Protein AF-A0A7Y4UGV9-F1 (afdb_monome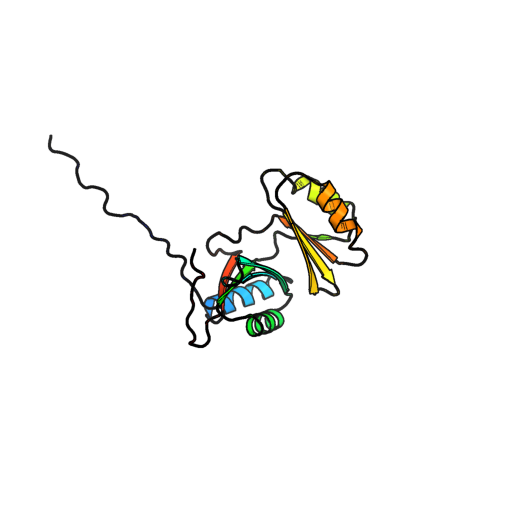r_lite)

Structure (mmCIF, N/CA/C/O backbone):
data_AF-A0A7Y4UGV9-F1
#
_entry.id   AF-A0A7Y4UGV9-F1
#
loop_
_atom_site.group_PDB
_atom_site.id
_atom_site.type_symbol
_atom_site.label_atom_id
_atom_site.label_alt_id
_atom_site.label_comp_id
_atom_site.label_asym_id
_atom_site.label_entity_id
_atom_site.label_seq_id
_atom_site.pdbx_PDB_ins_code
_atom_site.Cartn_x
_atom_site.Cartn_y
_atom_site.Cartn_z
_atom_site.occupancy
_atom_site.B_iso_or_equiv
_atom_site.auth_seq_id
_atom_site.auth_comp_id
_atom_site.auth_asym_id
_atom_site.auth_atom_id
_atom_site.pdbx_PDB_model_num
ATOM 1 N N . MET A 1 1 ? 36.180 51.288 -0.767 1.00 47.66 1 MET A N 1
ATOM 2 C CA . MET A 1 1 ? 34.766 51.123 -1.174 1.00 47.66 1 MET A CA 1
ATOM 3 C C . MET A 1 1 ? 34.707 50.782 -2.656 1.00 47.66 1 MET A C 1
ATOM 5 O O . MET A 1 1 ? 34.705 51.683 -3.481 1.00 47.66 1 MET A O 1
ATOM 9 N N . GLN A 1 2 ? 34.683 49.494 -2.991 1.00 40.44 2 GLN A N 1
ATOM 10 C CA . GLN A 1 2 ? 34.278 48.985 -4.303 1.00 40.44 2 GLN A CA 1
ATOM 11 C C . GLN A 1 2 ? 33.491 47.691 -4.074 1.00 40.44 2 GLN A C 1
ATOM 13 O O . GLN A 1 2 ? 33.687 46.998 -3.080 1.00 40.44 2 GLN A O 1
ATOM 18 N N . LYS A 1 3 ? 32.485 47.513 -4.923 1.00 40.72 3 LYS A N 1
ATOM 19 C CA . LYS A 1 3 ? 31.212 46.846 -4.669 1.00 40.72 3 LYS A CA 1
ATOM 20 C C . LYS A 1 3 ? 31.318 45.320 -4.612 1.00 40.72 3 LYS A C 1
ATOM 22 O O . LYS A 1 3 ? 31.858 44.702 -5.520 1.00 40.72 3 LYS A O 1
ATOM 27 N N . ASN A 1 4 ? 30.650 44.758 -3.605 1.00 47.25 4 ASN A N 1
ATOM 28 C CA . ASN A 1 4 ? 30.054 43.424 -3.615 1.00 47.25 4 ASN A CA 1
ATOM 29 C C . ASN A 1 4 ? 29.186 43.255 -4.868 1.00 47.25 4 ASN A C 1
ATOM 31 O O . ASN A 1 4 ? 28.129 43.875 -4.938 1.00 47.25 4 ASN A O 1
ATOM 35 N N . LEU A 1 5 ? 29.624 42.453 -5.839 1.00 46.78 5 LEU A N 1
ATOM 36 C CA . LEU A 1 5 ? 28.825 42.013 -6.992 1.00 46.78 5 LEU A CA 1
ATOM 37 C C . LEU A 1 5 ? 29.429 40.728 -7.596 1.00 46.78 5 LEU A C 1
ATOM 39 O O . LEU A 1 5 ? 29.789 40.675 -8.763 1.00 46.78 5 LEU A O 1
ATOM 43 N N . SER A 1 6 ? 29.493 39.681 -6.777 1.00 48.75 6 SER A N 1
ATOM 44 C CA . SER A 1 6 ? 29.444 38.283 -7.228 1.00 48.75 6 SER A CA 1
ATOM 45 C C . SER A 1 6 ? 28.329 37.632 -6.406 1.00 48.75 6 SER A C 1
ATOM 47 O O . SER A 1 6 ? 28.575 37.045 -5.361 1.00 48.75 6 SER A O 1
ATOM 49 N N . ARG A 1 7 ? 27.051 37.970 -6.638 1.00 42.72 7 ARG A N 1
ATOM 50 C CA . ARG A 1 7 ? 26.205 37.321 -7.658 1.00 42.72 7 ARG A CA 1
ATOM 51 C C . ARG A 1 7 ? 26.535 35.825 -7.659 1.00 42.72 7 ARG A C 1
ATOM 53 O O . ARG A 1 7 ? 27.436 35.393 -8.354 1.00 42.72 7 ARG A O 1
ATOM 60 N N . MET A 1 8 ? 26.046 35.107 -6.648 1.00 38.97 8 MET A N 1
ATOM 61 C CA . MET A 1 8 ? 24.840 34.278 -6.799 1.00 38.97 8 MET A CA 1
ATOM 62 C C . MET A 1 8 ? 24.860 33.485 -8.110 1.00 38.97 8 MET A C 1
ATOM 64 O O . MET A 1 8 ? 23.902 33.506 -8.876 1.00 38.97 8 MET A O 1
ATOM 68 N N . GLU A 1 9 ? 25.964 32.796 -8.377 1.00 38.44 9 GLU A N 1
ATOM 69 C CA . GLU A 1 9 ? 25.933 31.637 -9.252 1.00 38.44 9 GLU A CA 1
ATOM 70 C C . GLU A 1 9 ? 25.343 30.482 -8.441 1.00 38.44 9 GLU A C 1
ATOM 72 O O . GLU A 1 9 ? 25.997 29.822 -7.644 1.00 38.44 9 GLU A O 1
ATOM 77 N N . SER A 1 10 ? 24.034 30.321 -8.617 1.00 43.38 10 SER A N 1
ATOM 78 C CA . SER A 1 10 ? 23.475 29.018 -8.956 1.00 43.38 10 SER A CA 1
ATOM 79 C C . SER A 1 10 ? 23.698 27.875 -7.961 1.00 43.38 10 SER A C 1
ATOM 81 O O . SER A 1 10 ? 23.974 26.756 -8.373 1.00 43.38 10 SER A O 1
ATOM 83 N N . ASN A 1 11 ? 23.378 28.084 -6.681 1.00 37.62 11 ASN A N 1
ATOM 84 C CA . ASN A 1 11 ? 22.910 26.990 -5.811 1.00 37.62 11 ASN A CA 1
ATOM 85 C C . ASN A 1 11 ? 21.450 26.608 -6.137 1.00 37.62 11 ASN A C 1
ATOM 87 O O . ASN A 1 11 ? 20.625 26.392 -5.252 1.00 37.62 11 ASN A O 1
ATOM 91 N N . SER A 1 12 ? 21.115 26.517 -7.428 1.00 39.97 12 SER A N 1
ATOM 92 C CA . SER A 1 12 ? 19.966 25.730 -7.862 1.00 39.97 12 SER A CA 1
ATOM 93 C C . SER A 1 12 ? 20.437 24.283 -7.859 1.00 39.97 12 SER A C 1
ATOM 95 O O . SER A 1 12 ? 20.808 23.725 -8.890 1.00 39.97 12 SER A O 1
ATOM 97 N N . LEU A 1 13 ? 20.460 23.695 -6.660 1.00 41.31 13 LEU A N 1
ATOM 98 C CA . LEU A 1 13 ? 20.286 22.261 -6.498 1.00 41.31 13 LEU A CA 1
ATOM 99 C C . LEU A 1 13 ? 18.942 21.935 -7.152 1.00 41.31 13 LEU A C 1
ATOM 101 O O . LEU A 1 13 ? 17.887 21.957 -6.524 1.00 41.31 13 LEU A O 1
ATOM 105 N N . LYS A 1 14 ? 18.979 21.700 -8.465 1.00 40.81 14 LYS A N 1
ATOM 106 C CA . LYS A 1 14 ? 18.025 20.825 -9.121 1.00 40.81 14 LYS A CA 1
ATOM 107 C C . LYS A 1 14 ? 18.243 19.469 -8.463 1.00 40.81 14 LYS A C 1
ATOM 109 O O . LYS A 1 14 ? 19.028 18.667 -8.955 1.00 40.81 14 LYS A O 1
ATOM 114 N N . ASN A 1 15 ? 17.581 19.244 -7.331 1.00 39.97 15 ASN A N 1
ATOM 115 C CA . ASN A 1 15 ? 17.250 17.907 -6.871 1.00 39.97 15 ASN A CA 1
ATOM 116 C C . ASN A 1 15 ? 16.305 17.349 -7.936 1.00 39.97 15 ASN A C 1
ATOM 118 O O . ASN A 1 15 ? 15.085 17.427 -7.816 1.00 39.97 15 ASN A O 1
ATOM 122 N N . SER A 1 16 ? 16.869 16.926 -9.066 1.00 46.41 16 SER A N 1
ATOM 123 C CA . SER A 1 16 ? 16.139 16.131 -10.033 1.00 46.41 16 SER A CA 1
ATOM 124 C C . SER A 1 16 ? 15.745 14.872 -9.289 1.00 46.41 16 SER A C 1
ATOM 126 O O . SER A 1 16 ? 16.633 14.153 -8.830 1.00 46.41 16 SER A O 1
ATOM 128 N N . VAL A 1 17 ? 14.441 14.639 -9.143 1.00 56.00 17 VAL A N 1
ATOM 129 C CA . VAL A 1 17 ? 13.910 13.334 -8.750 1.00 56.00 17 VAL A CA 1
ATOM 130 C C . VAL A 1 17 ? 14.594 12.320 -9.658 1.00 56.00 17 VAL A C 1
ATOM 132 O O . VAL A 1 17 ? 14.395 12.343 -10.877 1.00 56.00 17 VAL A O 1
ATOM 135 N N . GLN A 1 18 ? 15.505 11.530 -9.095 1.00 67.25 18 GLN A N 1
ATOM 136 C CA . GLN A 1 18 ? 16.210 10.527 -9.866 1.00 67.25 18 GLN A CA 1
ATOM 137 C C . GLN A 1 18 ? 15.196 9.429 -10.139 1.00 67.25 18 GLN A C 1
ATOM 139 O O . GLN A 1 18 ? 14.798 8.697 -9.239 1.00 67.25 18 GLN A O 1
ATOM 144 N N . LEU A 1 19 ? 14.718 9.376 -11.379 1.00 81.88 19 LEU A N 1
ATOM 145 C CA . LEU A 1 19 ? 13.867 8.283 -11.810 1.00 81.88 19 LEU A CA 1
ATOM 146 C C . LEU A 1 19 ? 14.680 6.999 -11.669 1.00 81.88 19 LEU A C 1
ATOM 148 O O . LEU A 1 19 ? 15.812 6.936 -12.153 1.00 81.88 19 LEU A O 1
ATOM 152 N N . ARG A 1 20 ? 14.081 5.993 -11.042 1.00 91.75 20 ARG A N 1
ATOM 153 C CA . ARG A 1 20 ? 14.650 4.654 -10.942 1.00 91.75 20 ARG A CA 1
ATOM 154 C C . ARG A 1 20 ? 13.661 3.607 -11.410 1.00 91.75 20 ARG A C 1
ATOM 156 O O . ARG A 1 20 ? 12.447 3.799 -11.332 1.00 91.75 20 ARG A O 1
ATOM 163 N N . SER A 1 21 ? 14.186 2.506 -11.918 1.00 93.56 21 SER A N 1
ATOM 164 C CA . SER A 1 21 ? 13.404 1.349 -12.331 1.00 93.56 21 SER A CA 1
ATOM 165 C C . SER A 1 21 ? 13.002 0.509 -11.125 1.00 93.56 21 SER A C 1
ATOM 167 O O . SER A 1 21 ? 13.793 0.302 -10.206 1.00 93.56 21 SER A O 1
ATOM 169 N N . ILE A 1 22 ? 11.805 -0.082 -11.174 1.00 94.19 22 ILE A N 1
ATOM 170 C CA . ILE A 1 22 ? 11.412 -1.118 -10.208 1.00 94.19 22 ILE A CA 1
ATOM 171 C C . ILE A 1 22 ? 12.362 -2.323 -10.225 1.00 94.19 22 ILE A C 1
ATOM 173 O O . ILE A 1 22 ? 12.346 -3.095 -9.282 1.00 94.19 22 ILE A O 1
ATOM 177 N N . TYR A 1 23 ? 13.177 -2.517 -11.264 1.00 93.25 23 TYR A N 1
ATOM 178 C CA . TYR A 1 23 ? 14.124 -3.634 -11.364 1.00 93.25 23 TYR A CA 1
ATOM 179 C C . TYR A 1 23 ? 15.548 -3.272 -10.933 1.00 93.25 23 TYR A C 1
ATOM 181 O O . TYR A 1 23 ? 16.452 -4.085 -11.104 1.00 93.25 23 TYR A O 1
ATOM 189 N N . GLU A 1 24 ? 15.773 -2.068 -10.405 1.00 94.69 24 GLU A N 1
ATOM 190 C CA . GLU A 1 24 ? 17.072 -1.719 -9.833 1.00 94.69 24 GLU A CA 1
ATOM 191 C C . GLU A 1 24 ? 17.324 -2.478 -8.528 1.00 94.69 24 GLU A C 1
ATOM 193 O O . GLU A 1 24 ? 16.456 -2.556 -7.653 1.00 94.69 24 GLU A O 1
ATOM 198 N N . ASP A 1 25 ? 18.542 -3.011 -8.395 1.00 94.81 25 ASP A N 1
ATOM 199 C CA . ASP A 1 25 ? 18.943 -3.843 -7.259 1.00 94.81 25 ASP A CA 1
ATOM 200 C C . ASP A 1 25 ? 18.748 -3.118 -5.923 1.00 94.81 25 ASP A C 1
ATOM 202 O O . ASP A 1 25 ? 18.241 -3.709 -4.976 1.00 94.81 25 ASP A O 1
ATOM 206 N N . GLU A 1 26 ? 19.092 -1.831 -5.838 1.00 94.56 26 GLU A N 1
ATOM 207 C CA . GLU A 1 26 ? 18.957 -1.050 -4.603 1.00 94.56 26 GLU A CA 1
ATOM 208 C C . GLU A 1 26 ? 17.498 -0.943 -4.140 1.00 94.56 26 GLU A C 1
ATOM 210 O O . GLU A 1 26 ? 17.202 -1.160 -2.962 1.00 94.56 26 GLU A O 1
ATOM 215 N N . PHE A 1 27 ? 16.570 -0.684 -5.066 1.00 94.94 27 PHE A N 1
ATOM 216 C CA . PHE A 1 27 ? 15.141 -0.651 -4.761 1.00 94.94 27 PHE A CA 1
ATOM 217 C C . PHE A 1 27 ? 14.663 -2.025 -4.282 1.00 94.94 27 PHE A C 1
ATOM 219 O O . PHE A 1 27 ? 14.086 -2.145 -3.201 1.00 94.94 27 PHE A O 1
ATOM 226 N N . GLN A 1 28 ? 14.972 -3.082 -5.038 1.00 96.56 28 GLN A N 1
ATOM 227 C CA . GLN A 1 28 ? 14.558 -4.447 -4.711 1.00 96.56 28 GLN A CA 1
ATOM 228 C C . GLN A 1 28 ? 15.117 -4.924 -3.363 1.00 96.56 28 GLN A C 1
ATOM 230 O O . GLN A 1 28 ? 14.375 -5.490 -2.559 1.00 96.56 28 GLN A O 1
ATOM 235 N N . GLN A 1 29 ? 16.393 -4.659 -3.070 1.00 96.44 29 GLN A N 1
ATOM 236 C CA . GLN A 1 29 ? 17.013 -5.015 -1.791 1.00 96.44 29 GLN A CA 1
ATOM 237 C C . GLN A 1 29 ? 16.414 -4.227 -0.627 1.00 96.44 29 GLN A C 1
ATOM 239 O O . GLN A 1 29 ? 16.182 -4.797 0.441 1.00 96.44 29 GLN A O 1
ATOM 244 N N . THR A 1 30 ? 16.101 -2.946 -0.834 1.00 95.69 30 THR A N 1
ATOM 245 C CA . THR A 1 30 ? 15.443 -2.124 0.187 1.00 95.69 30 THR A CA 1
ATOM 246 C C . THR A 1 30 ? 14.076 -2.703 0.536 1.00 95.69 30 THR A C 1
ATOM 248 O O . THR A 1 30 ? 13.820 -3.005 1.703 1.00 95.69 30 THR A O 1
ATOM 251 N N . ILE A 1 31 ? 13.231 -2.974 -0.464 1.00 96.12 31 ILE A N 1
ATOM 252 C CA . ILE A 1 31 ? 11.901 -3.550 -0.229 1.00 96.12 31 ILE A CA 1
ATOM 253 C C . ILE A 1 31 ? 11.988 -4.961 0.378 1.00 96.12 31 ILE A C 1
ATOM 255 O O . ILE A 1 31 ? 11.237 -5.290 1.298 1.00 96.12 31 ILE A O 1
ATOM 259 N N . LEU A 1 32 ? 12.932 -5.794 -0.072 1.00 96.12 32 LEU A N 1
ATOM 260 C CA . LEU A 1 32 ? 13.184 -7.111 0.520 1.00 96.12 32 LEU A CA 1
ATOM 261 C C . LEU A 1 32 ? 13.564 -7.007 2.006 1.00 96.12 32 LEU A C 1
ATOM 263 O O . LEU A 1 32 ? 13.081 -7.789 2.831 1.00 96.12 32 LEU A O 1
ATOM 267 N N . SER A 1 33 ? 14.402 -6.030 2.362 1.00 95.69 33 SER A N 1
ATOM 268 C CA . SER A 1 33 ? 14.790 -5.788 3.753 1.00 95.69 33 SER A CA 1
ATOM 269 C C . SER A 1 33 ? 13.596 -5.360 4.609 1.00 95.69 33 SER A C 1
ATOM 271 O O . SER A 1 33 ? 13.430 -5.860 5.722 1.00 95.69 33 SER A O 1
ATOM 273 N N . TRP A 1 34 ? 12.701 -4.531 4.066 1.00 95.00 34 TRP A N 1
ATOM 274 C CA . TRP A 1 34 ? 11.494 -4.093 4.763 1.00 95.00 34 TRP A CA 1
ATOM 275 C C . TRP A 1 34 ? 10.538 -5.252 5.041 1.00 95.00 34 TRP A C 1
ATOM 277 O O . TRP A 1 34 ? 10.019 -5.350 6.148 1.00 95.00 34 TRP A O 1
ATOM 287 N N . PHE A 1 35 ? 10.370 -6.195 4.109 1.00 93.12 35 PHE A N 1
ATOM 288 C CA . PHE A 1 35 ? 9.596 -7.419 4.365 1.00 93.12 35 PHE A CA 1
ATOM 289 C C . PHE A 1 35 ? 10.202 -8.323 5.447 1.00 93.12 35 PHE A C 1
ATOM 291 O O . PHE A 1 35 ? 9.505 -9.163 6.012 1.00 93.12 35 PHE A O 1
ATOM 298 N N . SER A 1 36 ? 11.491 -8.168 5.754 1.00 91.62 36 SER A N 1
ATOM 299 C CA . SER A 1 36 ? 12.128 -8.888 6.864 1.00 91.62 36 SER A CA 1
ATOM 300 C C . SER A 1 36 ? 11.833 -8.242 8.225 1.00 91.62 36 SER A C 1
ATOM 302 O O . SER A 1 36 ? 11.993 -8.888 9.258 1.00 91.62 36 SER A O 1
ATOM 304 N N . GLN A 1 37 ? 11.407 -6.975 8.233 1.00 89.56 37 GLN A N 1
ATOM 305 C CA . GLN A 1 37 ? 11.134 -6.172 9.432 1.00 89.56 37 GLN A CA 1
ATOM 306 C C . GLN A 1 37 ? 9.632 -5.963 9.672 1.00 89.56 37 GLN A C 1
ATOM 308 O O . GLN A 1 37 ? 9.199 -5.796 10.813 1.00 89.56 37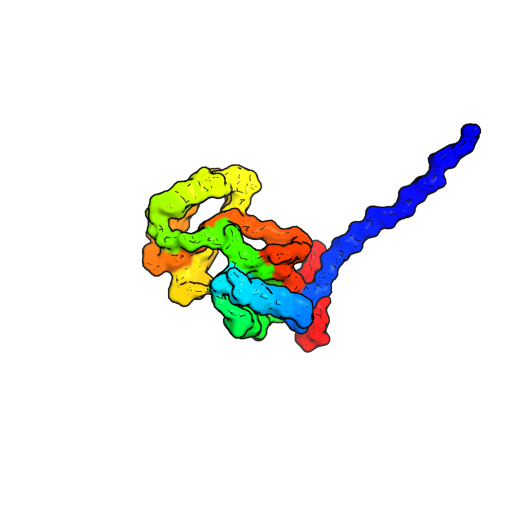 GLN A O 1
ATOM 313 N N . HIS A 1 38 ? 8.832 -6.002 8.607 1.00 84.56 38 HIS A N 1
ATOM 314 C CA . HIS A 1 38 ? 7.404 -5.716 8.616 1.00 84.56 38 HIS A CA 1
ATOM 315 C C . HIS A 1 38 ? 6.628 -6.845 7.945 1.00 84.56 38 HIS A C 1
ATOM 317 O O . HIS A 1 38 ? 7.022 -7.365 6.905 1.00 84.56 38 HIS A O 1
ATOM 323 N N . SER A 1 39 ? 5.479 -7.191 8.521 1.00 83.12 39 SER A N 1
ATOM 324 C CA . SER A 1 39 ? 4.586 -8.212 7.966 1.00 83.12 39 SER A CA 1
ATOM 325 C C . SER A 1 39 ? 3.755 -7.720 6.781 1.00 83.12 39 SER A C 1
ATOM 327 O O . SER A 1 39 ? 3.130 -8.538 6.108 1.00 83.12 39 SER A O 1
ATOM 329 N N . LEU A 1 40 ? 3.705 -6.406 6.544 1.00 89.38 40 LEU A N 1
ATOM 330 C CA . LEU A 1 40 ? 2.872 -5.798 5.516 1.00 89.38 40 LEU A CA 1
ATOM 331 C C . LEU A 1 40 ? 3.502 -4.505 5.000 1.00 89.38 40 LEU A C 1
ATOM 333 O O . LEU A 1 40 ? 3.927 -3.667 5.797 1.00 89.38 40 LEU A O 1
ATOM 337 N N . LEU A 1 41 ? 3.516 -4.338 3.680 1.00 92.44 41 LEU A N 1
ATOM 338 C CA . LEU A 1 41 ? 3.885 -3.100 2.997 1.00 92.44 41 LEU A CA 1
ATOM 339 C C . LEU A 1 41 ? 2.682 -2.550 2.230 1.00 92.44 41 LEU A C 1
ATOM 341 O O . LEU A 1 41 ? 1.917 -3.317 1.641 1.00 92.44 41 LEU A O 1
ATOM 345 N N . LEU A 1 42 ? 2.527 -1.226 2.233 1.00 93.75 42 LEU A N 1
ATOM 346 C CA . LEU A 1 42 ? 1.535 -0.534 1.419 1.00 93.75 42 LEU A CA 1
ATOM 347 C C . LEU A 1 42 ? 2.202 -0.140 0.115 1.00 93.75 42 LEU A C 1
ATOM 349 O O . LEU A 1 42 ? 3.216 0.550 0.117 1.00 93.75 42 LEU A O 1
ATOM 353 N N . VAL A 1 43 ? 1.607 -0.556 -0.990 1.00 94.56 43 VAL A N 1
ATOM 354 C CA . VAL A 1 43 ? 2.024 -0.160 -2.326 1.00 94.56 43 VAL A CA 1
ATOM 355 C C . VAL A 1 43 ? 0.934 0.706 -2.922 1.00 94.56 43 VAL A C 1
ATOM 357 O O . VAL A 1 43 ? -0.210 0.274 -3.051 1.00 94.56 43 VAL A O 1
ATOM 360 N N . MET A 1 44 ? 1.294 1.930 -3.275 1.00 93.81 44 MET A N 1
ATOM 361 C CA . MET A 1 44 ? 0.486 2.825 -4.079 1.00 93.81 44 MET A CA 1
ATOM 362 C C . MET A 1 44 ? 0.989 2.779 -5.515 1.00 93.81 44 MET A C 1
ATOM 364 O O . MET A 1 44 ? 2.183 2.877 -5.781 1.00 93.81 44 MET A O 1
ATOM 368 N N . VAL A 1 45 ? 0.060 2.650 -6.446 1.00 93.81 45 VAL A N 1
ATOM 369 C CA . VAL A 1 45 ? 0.319 2.692 -7.877 1.00 93.81 45 VAL A CA 1
ATOM 370 C C . VAL A 1 45 ? -0.297 3.956 -8.441 1.00 93.81 45 VAL A C 1
ATOM 372 O O . VAL A 1 45 ? -1.443 4.266 -8.139 1.00 93.81 45 VAL A O 1
ATOM 375 N N . ARG A 1 46 ? 0.453 4.680 -9.270 1.00 91.44 46 ARG A N 1
ATOM 376 C CA . ARG A 1 46 ? -0.012 5.846 -10.017 1.00 91.44 46 ARG A CA 1
ATOM 377 C C . ARG A 1 46 ? 0.115 5.581 -11.507 1.00 91.44 46 ARG A C 1
ATOM 379 O O . ARG A 1 46 ? 1.209 5.401 -12.044 1.00 91.44 46 ARG A O 1
ATOM 386 N N . TYR A 1 47 ? -1.017 5.614 -12.194 1.00 87.69 47 TYR A N 1
ATOM 387 C CA . TYR A 1 47 ? -1.063 5.444 -13.639 1.00 87.69 47 TYR A CA 1
ATOM 388 C C . TYR A 1 47 ? -0.860 6.797 -14.317 1.00 87.69 47 TYR A C 1
ATOM 390 O O . TYR A 1 47 ? -1.782 7.607 -14.469 1.00 87.69 47 TYR A O 1
ATOM 398 N N . LEU A 1 48 ? 0.378 7.041 -14.736 1.00 74.94 48 LEU A N 1
ATOM 399 C CA . LEU A 1 48 ? 0.810 8.309 -15.324 1.00 74.94 48 LEU A CA 1
ATOM 400 C C . LEU A 1 48 ? 0.040 8.656 -16.614 1.00 74.94 48 LEU A C 1
ATOM 402 O O . LEU A 1 48 ? -0.197 9.826 -16.897 1.00 74.94 48 LEU A O 1
ATOM 406 N N . ASN A 1 49 ? -0.432 7.644 -17.349 1.00 70.94 49 ASN A N 1
ATOM 407 C CA . ASN A 1 49 ? -1.132 7.810 -18.627 1.00 70.94 49 ASN A CA 1
ATOM 408 C C . ASN A 1 49 ? -2.670 7.841 -18.522 1.00 70.94 49 ASN A C 1
ATOM 410 O O . ASN A 1 49 ? -3.338 7.999 -19.541 1.00 70.94 49 ASN A O 1
ATOM 414 N N . THR A 1 50 ? -3.259 7.695 -17.328 1.00 69.06 50 THR A N 1
ATOM 415 C CA . THR A 1 50 ? -4.727 7.622 -17.150 1.00 69.06 50 THR A CA 1
ATOM 416 C C . THR A 1 50 ? -5.258 8.727 -16.235 1.00 69.06 50 THR A C 1
ATOM 418 O O . THR A 1 50 ? -6.082 8.486 -15.353 1.00 69.06 50 THR A O 1
ATOM 421 N N . GLY A 1 51 ? -4.752 9.952 -16.406 1.00 67.38 51 GLY A N 1
ATOM 422 C CA . GLY A 1 51 ? -5.192 11.115 -15.626 1.00 67.38 51 GLY A CA 1
ATOM 423 C C . GLY A 1 51 ? -4.743 11.099 -14.161 1.00 67.38 51 GLY A C 1
ATOM 424 O O . GLY A 1 51 ? -5.347 11.778 -13.338 1.00 67.38 51 GLY A O 1
ATOM 425 N N . GLY A 1 52 ? -3.705 10.322 -13.825 1.00 72.62 52 GLY A N 1
ATOM 426 C CA . GLY A 1 52 ? -3.165 10.261 -12.465 1.00 72.62 52 GLY A CA 1
ATOM 427 C C . GLY A 1 52 ? -3.992 9.414 -11.496 1.00 72.62 52 GLY A C 1
ATOM 428 O O . GLY A 1 52 ? -3.911 9.635 -10.287 1.00 72.62 52 GLY A O 1
ATOM 429 N N . GLY A 1 53 ? -4.773 8.460 -12.017 1.00 85.12 53 GLY A N 1
ATOM 430 C CA . GLY A 1 53 ? -5.471 7.461 -11.209 1.00 85.12 53 GLY A CA 1
ATOM 431 C C . GLY A 1 53 ? -4.515 6.735 -10.261 1.00 85.12 53 GLY A C 1
ATOM 432 O O . GLY A 1 53 ? -3.343 6.521 -10.592 1.00 85.12 53 GLY A O 1
ATOM 433 N N . LYS A 1 54 ? -5.021 6.389 -9.078 1.00 89.62 54 LYS A N 1
ATOM 434 C CA . LYS A 1 54 ? -4.259 5.733 -8.017 1.00 89.62 54 LYS A CA 1
ATOM 435 C C . LYS A 1 54 ? -4.916 4.413 -7.663 1.00 89.62 54 LYS A C 1
ATOM 437 O O . LYS A 1 54 ? -6.135 4.372 -7.603 1.00 89.62 54 LYS A O 1
ATOM 442 N N . ASP A 1 55 ? -4.116 3.403 -7.370 1.00 91.81 55 ASP A N 1
ATOM 443 C CA . ASP A 1 55 ? -4.566 2.162 -6.745 1.00 91.81 55 ASP A CA 1
ATOM 444 C C . ASP A 1 55 ? -3.690 1.847 -5.537 1.00 91.81 55 ASP A C 1
ATOM 446 O O . ASP A 1 55 ? -2.543 2.288 -5.452 1.00 91.81 55 ASP A O 1
ATOM 450 N N . PHE A 1 56 ? -4.226 1.056 -4.611 1.00 92.44 56 PHE A N 1
ATOM 451 C CA . PHE A 1 56 ? -3.512 0.623 -3.416 1.00 92.44 56 PHE A CA 1
ATOM 452 C C . PHE A 1 56 ? -3.508 -0.895 -3.302 1.00 92.44 56 PHE A C 1
ATOM 454 O O . PHE A 1 56 ? -4.455 -1.583 -3.684 1.00 92.44 56 PHE A O 1
ATOM 461 N N . SER A 1 57 ? -2.436 -1.432 -2.740 1.00 92.50 57 SER A N 1
ATOM 462 C CA . SER A 1 57 ? -2.303 -2.843 -2.401 1.00 92.50 57 SER A CA 1
ATOM 463 C C . SER A 1 57 ? -1.554 -2.993 -1.088 1.00 92.50 57 SER A C 1
ATOM 465 O O . SER A 1 57 ? -0.618 -2.251 -0.806 1.00 92.50 57 SER A O 1
ATOM 467 N N . LEU A 1 58 ? -1.974 -3.962 -0.281 1.00 91.44 58 LEU A N 1
ATOM 468 C CA . LEU A 1 58 ? -1.252 -4.395 0.906 1.00 91.44 58 LEU A CA 1
ATOM 469 C C . LEU A 1 58 ? -0.639 -5.746 0.585 1.00 91.44 58 LEU A C 1
ATOM 471 O O . LEU A 1 58 ? -1.362 -6.665 0.215 1.00 91.44 58 LEU A O 1
ATOM 475 N N . LEU A 1 59 ? 0.679 -5.841 0.693 1.00 92.19 59 LEU A N 1
ATOM 476 C CA . LEU A 1 59 ? 1.428 -7.034 0.318 1.00 92.19 59 LEU A CA 1
ATOM 477 C C . LEU A 1 59 ? 2.170 -7.539 1.540 1.00 92.19 59 LEU A C 1
ATOM 479 O O . LEU A 1 59 ? 2.738 -6.736 2.281 1.00 92.19 59 LEU A O 1
ATOM 483 N N . SER A 1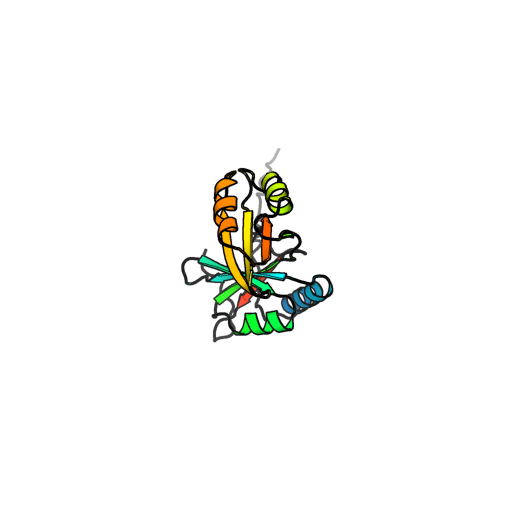 60 ? 2.173 -8.851 1.759 1.00 90.94 60 SER A N 1
ATOM 484 C CA . SER A 1 60 ? 2.744 -9.453 2.970 1.00 90.94 60 SER A CA 1
ATOM 485 C C . SER A 1 60 ? 4.052 -10.198 2.727 1.00 90.94 60 SER A C 1
ATOM 487 O O . SER A 1 60 ? 4.604 -10.811 3.639 1.00 90.94 60 SER A O 1
ATOM 489 N N . SER A 1 61 ? 4.540 -10.227 1.486 1.00 93.69 61 SER A N 1
ATOM 490 C CA . SER A 1 61 ? 5.815 -10.862 1.162 1.00 93.69 61 SER A CA 1
ATOM 491 C C . SER A 1 61 ? 6.459 -10.282 -0.088 1.00 93.69 61 SER A C 1
ATOM 493 O O . SER A 1 61 ? 5.782 -9.835 -1.015 1.00 93.69 61 SER A O 1
ATOM 495 N N . PHE A 1 62 ? 7.781 -10.415 -0.170 1.00 95.19 62 PHE A N 1
ATOM 496 C CA . PHE A 1 62 ? 8.533 -10.017 -1.355 1.00 95.19 62 PHE A CA 1
ATOM 497 C C . PHE A 1 62 ? 8.127 -10.796 -2.616 1.00 95.19 62 PHE A C 1
ATOM 499 O O . PHE A 1 62 ? 8.099 -10.243 -3.709 1.00 95.19 62 PHE A O 1
ATOM 506 N N . ARG A 1 63 ? 7.746 -12.073 -2.480 1.00 95.50 63 ARG A N 1
ATOM 507 C CA . ARG A 1 63 ? 7.244 -12.873 -3.609 1.00 95.50 63 ARG A CA 1
ATOM 508 C C . ARG A 1 63 ? 5.947 -12.297 -4.180 1.00 95.50 63 ARG A C 1
ATOM 510 O O . ARG A 1 63 ? 5.758 -12.280 -5.396 1.00 95.50 63 ARG A O 1
ATOM 517 N N . GLU A 1 64 ? 5.042 -11.880 -3.302 1.00 94.25 64 GLU A N 1
ATOM 518 C CA . GLU A 1 64 ? 3.791 -11.236 -3.694 1.00 94.25 64 GLU A CA 1
ATOM 519 C C . GLU A 1 64 ? 4.065 -9.891 -4.371 1.00 94.25 64 GLU A C 1
ATOM 521 O O . GLU A 1 64 ? 3.489 -9.614 -5.417 1.00 94.25 64 GLU A O 1
ATOM 526 N N . PHE A 1 65 ? 5.019 -9.119 -3.842 1.00 95.00 65 PHE A N 1
ATOM 527 C CA . PHE A 1 65 ? 5.501 -7.879 -4.448 1.00 95.00 65 PHE A CA 1
ATOM 528 C C . PHE A 1 65 ? 6.089 -8.069 -5.847 1.00 95.00 65 PHE A C 1
ATOM 530 O O . PHE A 1 65 ? 5.638 -7.408 -6.776 1.00 95.00 65 PHE A O 1
ATOM 537 N N . ASP A 1 66 ? 7.007 -9.014 -6.049 1.00 95.62 66 ASP A N 1
ATOM 538 C CA . ASP A 1 66 ? 7.547 -9.309 -7.384 1.00 95.62 66 ASP A CA 1
ATOM 539 C C . ASP A 1 66 ? 6.436 -9.733 -8.362 1.00 95.62 66 ASP A C 1
ATOM 541 O O . ASP A 1 66 ? 6.381 -9.278 -9.505 1.00 95.62 66 ASP A O 1
ATOM 545 N N . THR A 1 67 ? 5.487 -10.554 -7.898 1.00 95.19 67 THR A N 1
ATOM 546 C CA . THR A 1 67 ? 4.327 -10.957 -8.710 1.00 95.19 67 THR A CA 1
ATOM 547 C C . THR A 1 67 ? 3.444 -9.758 -9.058 1.00 95.19 67 THR A C 1
ATOM 549 O O . THR A 1 67 ? 2.988 -9.641 -10.193 1.00 95.19 67 THR A O 1
ATOM 552 N N . PHE A 1 68 ? 3.205 -8.863 -8.101 1.00 94.81 68 PHE A N 1
ATOM 553 C CA . PHE A 1 68 ? 2.447 -7.633 -8.296 1.00 94.81 68 PHE A CA 1
ATOM 554 C C . PHE A 1 68 ? 3.110 -6.745 -9.354 1.00 94.81 68 PHE A C 1
ATOM 556 O O . PHE A 1 68 ? 2.466 -6.415 -10.347 1.00 94.81 68 PHE A O 1
ATOM 563 N N . LEU A 1 69 ? 4.409 -6.459 -9.209 1.00 95.06 69 LEU A N 1
ATOM 564 C CA . LEU A 1 69 ? 5.174 -5.618 -10.133 1.00 95.06 69 LEU A CA 1
ATOM 565 C C . LEU A 1 69 ? 5.135 -6.123 -11.581 1.00 95.06 69 LEU A C 1
ATOM 567 O O . LEU A 1 69 ? 4.974 -5.330 -12.504 1.00 95.06 69 LEU A O 1
ATOM 571 N N . ARG A 1 70 ? 5.247 -7.440 -11.796 1.00 93.06 70 ARG A N 1
ATOM 572 C CA . ARG A 1 70 ? 5.203 -8.049 -13.141 1.00 93.06 70 ARG A CA 1
ATOM 573 C C . ARG A 1 70 ? 3.861 -7.887 -13.853 1.00 93.06 70 ARG A C 1
ATOM 575 O O . ARG A 1 70 ? 3.815 -8.024 -15.071 1.00 93.06 70 ARG A O 1
ATOM 582 N N . ASN A 1 71 ? 2.785 -7.654 -13.106 1.00 94.19 71 ASN A N 1
ATOM 583 C CA . ASN A 1 71 ? 1.441 -7.481 -13.655 1.00 94.19 71 ASN A CA 1
ATOM 584 C C . ASN A 1 71 ? 1.071 -6.007 -13.870 1.00 94.19 71 ASN A C 1
ATOM 586 O O . ASN A 1 71 ? -0.019 -5.727 -14.369 1.00 94.19 71 ASN A O 1
ATOM 590 N N . LEU A 1 72 ? 1.943 -5.068 -13.494 1.00 93.06 72 LEU A N 1
ATOM 591 C CA . LEU A 1 72 ? 1.683 -3.650 -13.692 1.00 93.06 72 LEU A CA 1
ATOM 592 C C . LEU A 1 72 ? 1.918 -3.237 -15.150 1.00 93.06 72 LEU A C 1
ATOM 594 O O . LEU A 1 72 ? 2.854 -3.722 -15.790 1.00 93.06 72 LEU A O 1
ATOM 598 N N . PRO A 1 73 ? 1.113 -2.301 -15.680 1.00 91.31 73 PRO A N 1
ATOM 599 C CA . PRO A 1 73 ? 1.387 -1.696 -16.974 1.00 91.31 73 PRO A CA 1
ATOM 600 C C . PRO A 1 73 ? 2.746 -0.987 -16.992 1.00 91.31 73 PRO A C 1
ATOM 602 O O . PRO A 1 73 ? 3.201 -0.444 -15.983 1.00 91.31 73 PRO A O 1
ATOM 605 N N . ALA A 1 74 ? 3.360 -0.917 -18.168 1.00 90.62 74 ALA A N 1
ATOM 606 C CA . ALA A 1 74 ? 4.518 -0.063 -18.402 1.00 90.62 74 ALA A CA 1
ATOM 607 C C . ALA A 1 74 ? 4.232 1.406 -18.033 1.00 90.62 74 ALA A C 1
ATOM 609 O O . ALA A 1 74 ? 3.114 1.893 -18.205 1.00 90.62 74 ALA A O 1
ATOM 610 N N . VAL A 1 75 ? 5.269 2.132 -17.601 1.00 88.88 75 VAL A N 1
ATOM 611 C CA . VAL A 1 75 ? 5.194 3.561 -17.232 1.00 88.88 75 VAL A CA 1
ATOM 612 C C . VAL A 1 75 ? 4.228 3.808 -16.065 1.00 88.88 75 VAL A C 1
ATOM 614 O O . VAL A 1 75 ? 3.524 4.814 -15.986 1.00 88.88 75 VAL A O 1
ATOM 617 N N . THR A 1 76 ? 4.189 2.851 -15.145 1.00 91.44 76 THR A N 1
ATOM 618 C CA . THR A 1 76 ? 3.465 2.959 -13.882 1.00 91.44 76 THR A CA 1
ATOM 619 C C . THR A 1 76 ? 4.429 3.415 -12.792 1.00 91.44 76 THR A C 1
ATOM 621 O O . THR A 1 76 ? 5.513 2.850 -12.664 1.00 91.44 76 THR A O 1
ATOM 624 N N . ASP A 1 77 ? 4.041 4.429 -12.023 1.00 92.62 77 ASP A N 1
ATOM 625 C CA . ASP A 1 77 ? 4.791 4.913 -10.861 1.00 92.62 77 ASP A CA 1
ATOM 626 C C . ASP A 1 77 ? 4.353 4.119 -9.620 1.00 92.62 77 ASP A C 1
ATOM 628 O O . ASP A 1 77 ? 3.165 4.047 -9.299 1.00 92.62 77 ASP A O 1
ATOM 632 N N . VAL A 1 78 ? 5.303 3.440 -8.983 1.00 94.81 78 VAL A N 1
ATOM 633 C CA . VAL A 1 78 ? 5.098 2.512 -7.869 1.00 94.81 78 VAL A CA 1
ATOM 634 C C . VAL A 1 78 ? 5.749 3.094 -6.634 1.00 94.81 78 VAL A C 1
ATOM 636 O O . VAL A 1 78 ? 6.961 3.256 -6.591 1.00 94.81 78 VAL A O 1
ATOM 639 N N . ILE A 1 79 ? 4.956 3.346 -5.602 1.00 95.00 79 ILE A N 1
ATOM 640 C CA . ILE A 1 79 ? 5.414 3.947 -4.355 1.00 95.00 79 ILE A CA 1
ATOM 641 C C . ILE A 1 79 ? 5.131 2.966 -3.227 1.00 95.00 79 ILE A C 1
ATOM 643 O O . ILE A 1 79 ? 3.989 2.565 -3.009 1.00 95.00 79 ILE A O 1
ATOM 647 N N . VAL A 1 80 ? 6.174 2.553 -2.521 1.00 95.44 80 VAL A N 1
ATOM 648 C CA . VAL A 1 80 ? 6.101 1.582 -1.431 1.00 95.44 80 VAL A CA 1
ATOM 649 C C . VAL A 1 80 ? 6.344 2.296 -0.112 1.00 95.44 80 VAL A C 1
ATOM 651 O O . VAL A 1 80 ? 7.313 3.040 0.026 1.00 95.44 80 VAL A O 1
ATOM 654 N N . PHE A 1 81 ? 5.485 2.029 0.865 1.00 93.75 81 PHE A N 1
ATOM 655 C CA . PHE A 1 81 ? 5.560 2.579 2.211 1.00 93.75 81 PHE A CA 1
ATOM 656 C C . PHE A 1 81 ? 5.725 1.463 3.237 1.00 93.75 81 PHE A C 1
ATOM 658 O O . PHE A 1 81 ? 5.030 0.439 3.186 1.00 93.75 81 PHE A O 1
ATOM 665 N N . GLN A 1 82 ? 6.574 1.703 4.233 1.00 89.56 82 GLN A N 1
ATOM 666 C CA . GLN A 1 82 ? 6.500 0.953 5.483 1.00 89.56 82 GLN A CA 1
ATOM 667 C C . GLN A 1 82 ? 5.161 1.274 6.165 1.00 89.56 82 GLN A C 1
ATOM 669 O O . GLN A 1 82 ? 4.822 2.441 6.374 1.00 89.56 82 GLN A O 1
ATOM 674 N N . VAL A 1 83 ? 4.366 0.253 6.503 1.00 68.56 83 VAL A N 1
ATOM 675 C CA . VAL A 1 83 ? 3.002 0.408 7.059 1.00 68.56 83 VAL A CA 1
ATOM 676 C C . VAL A 1 83 ? 3.059 0.767 8.543 1.00 68.56 83 VAL A C 1
ATOM 678 O O . VAL A 1 83 ? 2.535 0.069 9.403 1.00 68.56 83 VAL A O 1
ATOM 681 N N . HIS A 1 84 ? 3.720 1.869 8.873 1.00 65.88 84 HIS A N 1
ATOM 682 C CA . HIS A 1 84 ? 3.645 2.448 10.211 1.00 65.88 84 HIS A CA 1
ATOM 683 C C . HIS A 1 84 ? 2.426 3.360 10.376 1.00 65.88 84 HIS A C 1
ATOM 685 O O . HIS A 1 84 ? 1.994 3.598 11.500 1.00 65.88 84 HIS A O 1
ATOM 691 N N . ALA A 1 85 ? 1.858 3.846 9.268 1.00 65.19 85 ALA A N 1
ATOM 692 C CA . ALA A 1 85 ? 0.767 4.814 9.293 1.00 65.19 85 ALA A CA 1
ATOM 693 C C . ALA A 1 85 ? -0.631 4.185 9.397 1.00 65.19 85 ALA A C 1
ATOM 695 O O . ALA A 1 85 ? -1.531 4.838 9.915 1.00 65.19 85 ALA A O 1
ATOM 696 N N . LEU A 1 86 ? -0.832 2.942 8.933 1.00 84.25 86 LEU A N 1
ATOM 697 C CA . LEU A 1 86 ? -2.156 2.309 8.901 1.00 84.25 86 LEU A CA 1
ATOM 698 C C . LEU A 1 86 ? -2.277 1.205 9.950 1.00 84.25 86 LEU A C 1
ATOM 700 O O . LEU A 1 86 ? -1.586 0.190 9.889 1.00 84.25 86 LEU A O 1
ATOM 704 N N . ASN A 1 87 ? -3.214 1.374 10.876 1.00 86.56 87 ASN A N 1
ATOM 705 C CA . ASN A 1 87 ? -3.540 0.362 11.873 1.00 86.56 87 ASN A CA 1
ATOM 706 C C . ASN A 1 87 ? -4.715 -0.495 11.395 1.00 86.56 87 ASN A C 1
ATOM 708 O O . ASN A 1 87 ? -5.653 0.019 10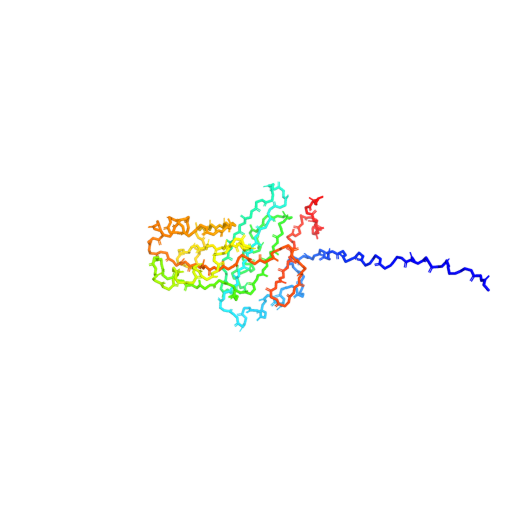.787 1.00 86.56 87 ASN A O 1
ATOM 712 N N . SER A 1 88 ? -4.683 -1.796 11.690 1.00 89.44 88 SER A N 1
ATOM 713 C CA . SER A 1 88 ? -5.790 -2.705 11.381 1.00 89.44 88 SER A CA 1
ATOM 714 C C . SER A 1 88 ? -6.867 -2.668 12.466 1.00 89.44 88 SER A C 1
ATOM 716 O O . SER A 1 88 ? -6.555 -2.753 13.658 1.00 89.44 88 SER A O 1
ATOM 718 N N . PHE A 1 89 ? -8.129 -2.646 12.060 1.00 89.56 89 PHE A N 1
ATOM 719 C CA . PHE A 1 89 ? -9.289 -2.632 12.938 1.00 89.56 89 PHE A CA 1
ATOM 720 C C . PHE A 1 89 ? -10.376 -3.581 12.439 1.00 89.56 89 PHE A C 1
ATOM 722 O O . PHE A 1 89 ? -10.540 -3.805 11.238 1.00 89.56 89 PHE A O 1
ATOM 729 N N . GLU A 1 90 ? -11.175 -4.076 13.382 1.00 87.06 90 GLU A N 1
ATOM 730 C CA . GLU A 1 90 ? -12.498 -4.597 13.057 1.00 87.06 90 GLU A CA 1
ATOM 731 C C . GLU A 1 90 ? -13.414 -3.433 12.621 1.00 87.06 90 GLU A C 1
ATOM 733 O O . GLU A 1 90 ? -13.343 -2.345 13.225 1.00 87.06 90 GLU A O 1
ATOM 738 N N . PRO A 1 91 ? -14.284 -3.642 11.612 1.00 83.88 91 PRO A N 1
ATOM 739 C CA . PRO A 1 91 ? -15.274 -2.659 11.189 1.00 83.88 91 PRO A CA 1
ATOM 740 C C . PRO A 1 91 ? -16.147 -2.223 12.364 1.00 83.88 91 PRO A C 1
ATOM 742 O O . PRO A 1 91 ? -16.481 -3.026 13.232 1.00 83.88 91 PRO A O 1
ATOM 745 N N . GLU A 1 92 ? -16.511 -0.940 12.401 1.00 82.19 92 GLU A N 1
ATOM 746 C CA . GLU A 1 92 ? -17.352 -0.341 13.454 1.00 82.19 92 GLU A CA 1
ATOM 747 C C . GLU A 1 92 ? -16.823 -0.500 14.897 1.00 82.19 92 GLU A C 1
ATOM 749 O O . GLU A 1 92 ? -17.523 -0.176 15.861 1.00 82.19 92 GLU A O 1
ATOM 754 N N . SER A 1 93 ? -15.576 -0.944 15.085 1.00 87.81 93 SER A N 1
ATOM 755 C CA . SER A 1 93 ? -15.008 -1.070 16.423 1.00 87.81 93 SER A CA 1
ATOM 756 C C . SER A 1 93 ? -14.866 0.297 17.096 1.00 87.81 93 SER A C 1
ATOM 758 O O . SER A 1 93 ? -14.500 1.306 16.484 1.00 87.81 93 SER A O 1
ATOM 760 N N . SER A 1 94 ? -15.094 0.337 18.410 1.00 87.25 94 SER A N 1
ATOM 761 C CA . SER A 1 94 ? -14.879 1.554 19.203 1.00 87.25 94 SER A CA 1
ATOM 762 C C . SER A 1 94 ? -13.437 2.058 19.095 1.00 87.25 94 SER A C 1
ATOM 764 O O . SER A 1 94 ? -13.211 3.266 19.105 1.00 87.25 94 SER A O 1
ATOM 766 N N . LYS A 1 95 ? -12.469 1.146 18.924 1.00 89.81 95 LYS A N 1
ATOM 767 C CA . LYS A 1 95 ? -11.056 1.470 18.697 1.00 89.81 95 LYS A CA 1
ATOM 768 C C . LYS A 1 95 ? -10.846 2.264 17.407 1.00 89.81 95 LYS A C 1
ATOM 770 O O . LYS A 1 95 ? -10.175 3.289 17.466 1.00 89.81 95 LYS A O 1
ATOM 775 N N . LEU A 1 96 ? -11.458 1.844 16.295 1.00 90.69 96 LEU A N 1
ATOM 776 C CA . LEU A 1 96 ? -11.391 2.572 15.025 1.00 90.69 96 LEU A CA 1
ATOM 777 C C . LEU A 1 96 ? -11.937 3.992 15.177 1.00 90.69 96 LEU A C 1
ATOM 779 O O . LEU A 1 96 ? -11.276 4.949 14.798 1.00 90.69 96 LEU A O 1
ATOM 783 N N . LEU A 1 97 ? -13.114 4.147 15.792 1.00 89.00 97 LEU A N 1
ATOM 784 C CA . LEU A 1 97 ? -13.732 5.465 15.970 1.00 89.00 97 LEU A CA 1
ATOM 785 C C . LEU A 1 97 ? -12.932 6.379 16.907 1.00 89.00 97 LEU A C 1
ATOM 787 O O . LEU A 1 97 ? -12.889 7.590 16.695 1.00 89.00 97 LEU A O 1
ATOM 791 N N . ILE A 1 98 ? -12.317 5.823 17.953 1.00 90.38 98 ILE A N 1
ATOM 792 C CA . ILE A 1 98 ? -11.432 6.576 18.849 1.00 90.38 98 ILE A CA 1
ATOM 793 C C . ILE A 1 98 ? -10.195 7.051 18.090 1.00 90.38 98 ILE A C 1
ATOM 795 O O . ILE A 1 98 ? -9.803 8.203 18.252 1.00 90.38 98 ILE A O 1
ATOM 799 N N . GLU A 1 99 ? -9.592 6.192 17.271 1.00 89.19 99 GLU A N 1
ATOM 800 C CA . GLU A 1 99 ? -8.401 6.553 16.507 1.00 89.19 99 GLU A CA 1
ATOM 801 C C . GLU A 1 99 ? -8.717 7.558 15.398 1.00 89.19 99 GLU A C 1
ATOM 803 O O . GLU A 1 99 ? -8.041 8.577 15.271 1.00 89.19 99 GLU A O 1
ATOM 808 N N . ALA A 1 100 ? -9.825 7.354 14.689 1.00 88.81 100 ALA A N 1
ATOM 809 C CA . ALA A 1 100 ? -10.353 8.295 13.713 1.00 88.81 100 ALA A CA 1
ATOM 810 C C . ALA A 1 100 ? -10.548 9.692 14.293 1.00 88.81 100 ALA A C 1
ATOM 812 O O . ALA A 1 100 ? -10.114 10.663 13.692 1.00 88.81 100 ALA A O 1
ATOM 813 N N . ARG A 1 101 ? -11.105 9.816 15.502 1.00 88.12 101 ARG A N 1
ATOM 814 C CA . ARG A 1 101 ? -11.260 11.123 16.163 1.00 88.12 101 ARG A CA 1
ATOM 815 C C . ARG A 1 101 ? -9.943 11.837 16.459 1.00 88.12 101 ARG A C 1
ATOM 817 O O . ARG A 1 101 ? -9.965 13.048 16.643 1.00 88.12 101 ARG A O 1
ATOM 824 N N . LYS A 1 102 ? -8.831 11.109 16.575 1.00 86.75 102 LYS A N 1
ATOM 825 C CA . LYS A 1 102 ? -7.507 11.710 16.781 1.00 86.75 102 LYS A CA 1
ATOM 826 C C . LYS A 1 102 ? -6.860 12.118 15.461 1.00 86.75 102 LYS A C 1
ATOM 828 O O . LYS A 1 102 ? -6.168 13.128 15.430 1.00 86.75 102 LYS A O 1
ATOM 833 N N . LEU A 1 103 ? -7.049 11.314 14.413 1.00 85.12 103 LEU A N 1
ATOM 834 C CA . LEU A 1 103 ? -6.363 11.475 13.129 1.00 85.12 103 LEU A CA 1
ATOM 835 C C . LEU A 1 103 ? -7.113 12.385 12.151 1.00 85.12 103 LEU A C 1
ATOM 837 O O . LEU A 1 103 ? -6.481 13.184 11.463 1.00 85.12 103 LEU A O 1
ATOM 841 N N . ILE A 1 104 ? -8.444 12.292 12.111 1.00 83.19 104 ILE A N 1
ATOM 842 C CA . ILE A 1 104 ? -9.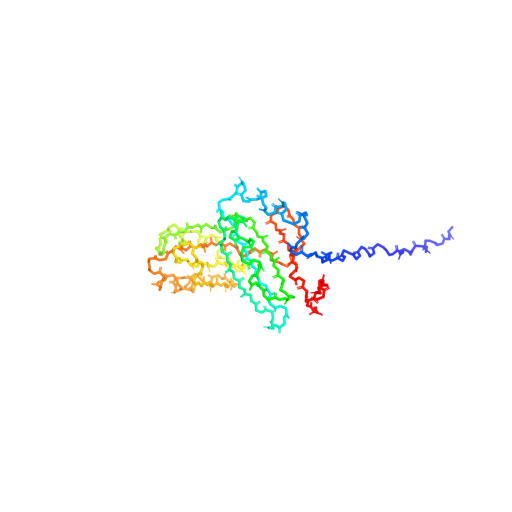306 13.111 11.255 1.00 83.19 104 ILE A CA 1
ATOM 843 C C . ILE A 1 104 ? -9.304 14.535 11.804 1.00 83.19 104 ILE A C 1
ATOM 845 O O . ILE A 1 104 ? -9.996 14.874 12.765 1.00 83.19 104 ILE A O 1
ATOM 849 N N . THR A 1 105 ? -8.468 15.364 11.194 1.00 80.12 105 THR A N 1
ATOM 850 C CA . THR A 1 105 ? -8.352 16.793 11.462 1.00 80.12 105 THR A CA 1
ATOM 851 C C . THR A 1 105 ? -8.377 17.531 10.129 1.00 80.12 105 THR A C 1
ATOM 853 O O . THR A 1 105 ? -8.022 16.968 9.096 1.00 80.12 105 THR A O 1
ATOM 856 N N . LYS A 1 106 ? -8.743 18.817 10.133 1.00 76.62 106 LYS A N 1
ATOM 857 C CA . LYS A 1 106 ? -8.860 19.622 8.899 1.00 76.62 106 LYS A CA 1
ATOM 858 C C . LYS A 1 106 ? -7.570 19.736 8.082 1.00 76.62 106 LYS A C 1
ATOM 860 O O . LYS A 1 106 ? -7.620 20.160 6.934 1.00 76.62 106 LYS A O 1
ATOM 865 N N . GLU A 1 107 ? -6.433 19.415 8.683 1.00 83.81 107 GLU A N 1
ATOM 866 C CA . GLU A 1 107 ? -5.106 19.628 8.110 1.00 83.81 107 GLU A CA 1
ATOM 867 C C . GLU A 1 107 ? -4.528 18.369 7.458 1.00 83.81 107 GLU A C 1
ATOM 869 O O . GLU A 1 107 ? -3.505 18.457 6.783 1.00 83.81 107 GLU A O 1
ATOM 874 N N . LYS A 1 108 ? -5.158 17.205 7.655 1.00 84.12 108 LYS A N 1
ATOM 875 C CA . LYS A 1 108 ? -4.601 15.913 7.251 1.00 84.12 108 LYS A CA 1
ATOM 876 C C . LYS A 1 108 ? -5.561 15.140 6.363 1.00 84.12 108 LYS A C 1
ATOM 878 O O . LYS A 1 108 ? -6.765 15.101 6.609 1.00 84.12 108 LYS A O 1
ATOM 883 N N . GLU A 1 109 ? -4.997 14.502 5.348 1.00 88.75 109 GLU A N 1
ATOM 884 C CA . GLU A 1 109 ? -5.691 13.494 4.556 1.00 88.75 109 GLU A CA 1
ATOM 885 C C . GLU A 1 109 ? -5.620 12.160 5.294 1.00 88.75 109 GLU A C 1
ATOM 887 O O . GLU A 1 109 ? -4.563 11.763 5.793 1.00 88.75 109 GLU A O 1
ATOM 892 N N . TRP A 1 110 ? -6.745 11.464 5.377 1.00 90.25 110 TRP A N 1
ATOM 893 C CA . TRP A 1 110 ? -6.799 10.118 5.933 1.00 90.25 110 TRP A CA 1
ATOM 894 C C . TRP A 1 110 ? -7.008 9.094 4.824 1.00 90.25 110 TRP A C 1
ATOM 896 O O . TRP A 1 110 ? -7.562 9.400 3.770 1.00 90.25 110 TRP A O 1
ATOM 906 N N . LEU A 1 111 ? -6.577 7.862 5.085 1.00 91.75 111 LEU A N 1
ATOM 907 C CA . LEU A 1 111 ? -6.741 6.720 4.197 1.00 91.75 111 LEU A CA 1
ATOM 908 C C . LEU A 1 111 ? -7.426 5.579 4.950 1.00 91.75 111 LEU A C 1
ATOM 910 O O . LEU A 1 111 ? -6.991 5.163 6.026 1.00 91.75 111 LEU A O 1
ATOM 914 N N . LEU A 1 112 ? -8.492 5.065 4.348 1.00 92.00 112 LEU A N 1
ATOM 915 C CA . LEU A 1 112 ? -9.210 3.867 4.743 1.00 92.00 112 LEU A CA 1
ATOM 916 C C . LEU A 1 112 ? -9.028 2.818 3.648 1.00 92.00 112 LEU A C 1
ATOM 918 O O . LEU A 1 112 ? -9.436 3.028 2.512 1.00 92.00 112 LEU A O 1
ATOM 922 N N . LEU A 1 113 ? -8.457 1.669 3.982 1.00 92.69 113 LEU A N 1
ATOM 923 C CA . LEU A 1 113 ? -8.417 0.500 3.106 1.00 92.69 113 LEU A CA 1
ATOM 924 C C . LEU A 1 113 ? -9.282 -0.597 3.713 1.00 92.69 113 LEU A C 1
ATOM 926 O O . LEU A 1 113 ? -9.312 -0.755 4.934 1.00 92.69 113 LEU A O 1
ATOM 930 N N . TRP A 1 114 ? -9.926 -1.414 2.886 1.00 92.62 114 TRP A N 1
ATOM 931 C CA . TRP A 1 114 ? -10.582 -2.626 3.371 1.00 92.62 114 TRP A CA 1
ATOM 932 C C . TRP A 1 114 ? -10.208 -3.843 2.544 1.00 92.62 114 TRP A C 1
ATOM 934 O O . TRP A 1 114 ? -10.081 -3.798 1.317 1.00 92.62 114 TRP A O 1
ATOM 944 N N . ALA A 1 115 ? -10.017 -4.951 3.247 1.00 88.12 115 ALA A N 1
ATOM 945 C CA . ALA A 1 115 ? -9.483 -6.176 2.692 1.00 88.12 115 ALA A CA 1
ATOM 946 C C . ALA A 1 115 ? -10.424 -7.362 2.898 1.00 88.12 115 ALA A C 1
ATOM 948 O O . ALA A 1 115 ? -11.012 -7.537 3.968 1.00 88.12 115 ALA A O 1
ATOM 949 N N . ASP A 1 116 ? -10.474 -8.206 1.872 1.00 86.62 116 ASP A N 1
ATOM 950 C CA . ASP A 1 116 ? -11.048 -9.543 1.882 1.00 86.62 116 ASP A CA 1
ATOM 951 C C . ASP A 1 116 ? -9.927 -10.567 1.875 1.00 86.62 116 ASP A C 1
ATOM 953 O O . ASP A 1 116 ? -9.143 -10.609 0.928 1.00 86.62 116 ASP A O 1
ATOM 957 N N . ASN A 1 117 ? -9.843 -11.412 2.906 1.00 79.25 117 ASN A N 1
ATOM 958 C CA . ASN A 1 117 ? -8.797 -12.438 3.004 1.00 79.25 117 ASN A CA 1
ATOM 959 C C . ASN A 1 117 ? -7.385 -11.863 2.746 1.00 79.25 117 ASN A C 1
ATOM 961 O O . ASN A 1 117 ? -6.606 -12.435 1.986 1.00 79.25 117 ASN A O 1
ATOM 965 N N . ASN A 1 118 ? -7.081 -10.709 3.354 1.00 71.12 118 ASN A N 1
ATOM 966 C CA . ASN A 1 118 ? -5.837 -9.936 3.202 1.00 71.12 118 ASN A CA 1
ATOM 967 C C . ASN A 1 118 ? -5.590 -9.296 1.824 1.00 71.12 118 ASN A C 1
ATOM 969 O O . ASN A 1 118 ? -4.549 -8.679 1.630 1.00 71.12 118 ASN A O 1
ATOM 973 N N . LYS A 1 119 ? -6.541 -9.364 0.888 1.00 81.12 119 LYS A N 1
ATOM 974 C CA . LYS A 1 119 ? -6.465 -8.649 -0.389 1.00 81.12 119 LYS A CA 1
ATOM 975 C C . LYS A 1 119 ? -7.298 -7.376 -0.334 1.00 81.12 119 LYS A C 1
ATOM 977 O O . LYS A 1 119 ? -8.487 -7.444 -0.029 1.00 81.12 119 LYS A O 1
ATOM 982 N N . ILE A 1 120 ? -6.703 -6.230 -0.669 1.00 85.88 120 ILE A N 1
ATOM 983 C CA . ILE A 1 120 ? -7.448 -4.968 -0.773 1.00 85.88 120 ILE A CA 1
ATOM 984 C C . ILE A 1 120 ? -8.590 -5.129 -1.778 1.00 85.88 120 ILE A C 1
ATOM 986 O O . ILE A 1 120 ? -8.391 -5.540 -2.921 1.00 85.88 120 ILE A O 1
ATOM 990 N N . SER A 1 121 ? -9.794 -4.829 -1.307 1.00 85.94 121 SER A N 1
ATOM 991 C CA . SER A 1 121 ? -11.050 -4.905 -2.060 1.00 85.94 121 SER A CA 1
ATOM 992 C C . SER A 1 121 ? -11.642 -3.520 -2.331 1.00 85.94 121 SER A C 1
ATOM 994 O O . SER A 1 121 ? -12.557 -3.386 -3.141 1.00 85.94 121 SER A O 1
ATOM 996 N N . GLY A 1 122 ? -11.088 -2.487 -1.697 1.00 88.50 122 GLY A N 1
ATOM 997 C CA . GLY A 1 122 ? -11.345 -1.092 -2.004 1.00 88.50 122 GLY A CA 1
ATOM 998 C C . GLY A 1 122 ? -10.673 -0.166 -0.997 1.00 88.50 122 GLY A C 1
ATOM 999 O O . GLY A 1 122 ? -10.039 -0.612 -0.033 1.00 88.50 122 GLY A O 1
ATOM 1000 N N . TYR A 1 123 ? -10.784 1.127 -1.268 1.00 91.44 123 TYR A N 1
ATOM 1001 C CA . TYR A 1 123 ? -10.238 2.172 -0.426 1.00 91.44 123 TYR A CA 1
ATOM 1002 C C . TYR A 1 123 ? -11.066 3.451 -0.520 1.00 91.44 123 TYR A C 1
ATOM 1004 O O . TYR A 1 123 ? -11.797 3.671 -1.486 1.00 91.44 123 TYR A O 1
ATOM 1012 N N . GLU A 1 124 ? -10.893 4.308 0.474 1.00 88.94 124 GLU A N 1
ATOM 1013 C CA . GLU A 1 124 ? -11.437 5.654 0.533 1.00 88.94 124 GLU A CA 1
ATOM 1014 C C . GLU A 1 124 ? -10.397 6.576 1.169 1.00 88.94 124 GLU A C 1
ATOM 1016 O O . GLU A 1 124 ? -9.654 6.168 2.060 1.00 88.94 124 GLU A O 1
ATOM 1021 N N . HIS A 1 125 ? -10.309 7.808 0.686 1.00 87.00 125 HIS A N 1
ATOM 1022 C CA . HIS A 1 125 ? -9.477 8.845 1.282 1.00 87.00 125 HIS A CA 1
ATOM 1023 C C . HIS A 1 125 ? -10.216 10.170 1.202 1.00 87.00 125 HIS A C 1
ATOM 1025 O O . HIS A 1 125 ? -10.932 10.425 0.231 1.00 87.00 125 HIS A O 1
ATOM 1031 N N . ALA A 1 126 ? -10.029 11.015 2.207 1.00 83.81 126 ALA A N 1
ATOM 1032 C CA . ALA A 1 126 ? -10.573 12.361 2.189 1.00 83.81 126 ALA A CA 1
ATOM 1033 C C . ALA A 1 126 ? -9.714 13.322 3.011 1.00 83.81 126 ALA A C 1
ATOM 1035 O O . ALA A 1 126 ? -9.004 12.934 3.942 1.00 83.81 126 ALA A O 1
ATOM 1036 N N . PHE A 1 127 ? -9.830 14.602 2.665 1.00 82.25 127 PHE A N 1
ATOM 1037 C CA . PHE A 1 127 ? -9.389 15.718 3.493 1.00 82.25 127 PHE A CA 1
ATOM 1038 C C . PHE A 1 127 ? -10.565 16.243 4.312 1.00 82.25 127 PHE A C 1
ATOM 1040 O O . PHE A 1 127 ? -11.672 16.371 3.790 1.00 82.25 127 PHE A O 1
ATOM 1047 N N . GLY A 1 128 ? -10.305 16.640 5.557 1.00 69.94 128 GLY A N 1
ATOM 1048 C CA . GLY A 1 128 ? -11.278 17.355 6.381 1.00 69.94 128 GLY A CA 1
ATOM 1049 C C . GLY A 1 128 ? -11.528 16.704 7.734 1.00 69.94 128 GLY A C 1
ATOM 1050 O O . GLY A 1 128 ? -10.837 15.773 8.137 1.00 69.94 128 GLY A O 1
ATOM 1051 N N . ASP A 1 129 ? -12.511 17.237 8.458 1.00 73.00 129 ASP A N 1
ATOM 1052 C CA . ASP A 1 129 ? -12.887 16.805 9.805 1.00 73.00 129 ASP A CA 1
ATOM 1053 C C . ASP A 1 129 ? -14.178 15.968 9.859 1.00 73.00 129 ASP A C 1
ATOM 1055 O O . ASP A 1 129 ? -14.725 15.746 10.944 1.00 73.00 129 ASP A O 1
ATOM 1059 N N . ASP A 1 130 ? -14.670 15.491 8.709 1.00 76.00 130 ASP A N 1
ATOM 1060 C CA . ASP A 1 130 ? -15.951 14.792 8.646 1.00 76.00 130 ASP A CA 1
ATOM 1061 C C . ASP A 1 130 ? -15.829 13.314 9.048 1.00 76.00 130 ASP A C 1
ATOM 1063 O O . ASP A 1 130 ? -15.489 12.418 8.276 1.00 76.00 130 ASP A O 1
ATOM 1067 N N . LEU A 1 131 ? -16.116 13.060 10.323 1.00 84.62 131 LEU A N 1
ATOM 1068 C CA . LEU A 1 131 ? -16.194 11.714 10.877 1.00 84.62 131 LEU A CA 1
ATOM 1069 C C . LEU A 1 131 ? -17.420 10.938 10.360 1.00 84.62 131 LEU A C 1
ATOM 1071 O O . LEU A 1 131 ? -17.459 9.712 10.496 1.00 84.62 131 LEU A O 1
ATOM 1075 N N . ASP A 1 132 ? -18.449 11.613 9.847 1.00 85.31 132 ASP A N 1
ATOM 1076 C CA . ASP A 1 132 ? -19.665 10.955 9.374 1.00 85.31 132 ASP A CA 1
ATOM 1077 C C . ASP A 1 132 ? -19.442 10.240 8.038 1.00 85.31 132 ASP A C 1
ATOM 1079 O O . ASP A 1 132 ? -19.954 9.125 7.891 1.00 85.31 132 ASP A O 1
ATOM 1083 N N . ASP A 1 133 ? -18.583 10.771 7.163 1.00 81.06 133 ASP A N 1
ATOM 1084 C CA . ASP A 1 133 ? -18.119 10.080 5.950 1.00 81.06 133 ASP A CA 1
ATOM 1085 C C . ASP A 1 133 ? -17.451 8.746 6.306 1.00 81.06 133 ASP A C 1
ATOM 1087 O O . ASP A 1 133 ? -17.869 7.683 5.839 1.00 81.06 133 ASP A O 1
ATOM 1091 N N . LEU A 1 134 ? -16.510 8.760 7.262 1.00 86.00 134 LEU A N 1
ATOM 1092 C CA . LEU A 1 134 ? -15.878 7.529 7.742 1.00 86.00 134 LEU A CA 1
ATOM 1093 C C . LEU A 1 134 ? -16.914 6.547 8.306 1.00 86.00 134 LEU A C 1
ATOM 1095 O O . LEU A 1 134 ? -16.861 5.351 8.015 1.00 86.00 134 LEU A O 1
ATOM 1099 N N . LYS A 1 135 ? -17.861 7.018 9.131 1.00 87.69 135 LYS A N 1
ATOM 1100 C CA . LYS A 1 135 ? -18.911 6.146 9.686 1.00 87.69 135 LYS A CA 1
ATOM 1101 C C . LYS A 1 135 ? -19.766 5.531 8.584 1.00 87.69 135 LYS A C 1
ATOM 1103 O O . LYS A 1 135 ? -20.193 4.386 8.724 1.00 87.69 135 LYS A O 1
ATOM 1108 N N . GLN A 1 136 ? -20.066 6.285 7.532 1.00 85.50 136 GLN A N 1
ATOM 1109 C CA . GLN A 1 136 ? -20.841 5.792 6.404 1.00 85.50 136 GLN A CA 1
ATOM 1110 C C . GLN A 1 136 ? -20.057 4.742 5.615 1.00 85.50 136 GLN A C 1
ATOM 1112 O O . GLN A 1 136 ? -20.619 3.683 5.327 1.00 85.50 136 GLN A O 1
ATOM 1117 N N . ALA A 1 137 ? -18.773 4.994 5.354 1.00 83.81 137 ALA A N 1
ATOM 1118 C CA . ALA A 1 137 ? -17.872 4.063 4.689 1.00 83.81 137 ALA A CA 1
ATOM 1119 C C . ALA A 1 137 ? -17.820 2.717 5.425 1.00 83.81 137 ALA A C 1
ATOM 1121 O O . ALA A 1 137 ? -18.097 1.668 4.844 1.00 83.81 137 ALA A O 1
ATOM 1122 N N . VAL A 1 138 ? -17.569 2.736 6.740 1.00 88.50 138 VAL A N 1
ATOM 1123 C CA . VAL A 1 138 ? -17.348 1.505 7.523 1.00 88.50 138 VAL A CA 1
ATOM 1124 C C . VAL A 1 138 ? -18.608 0.674 7.757 1.00 88.50 138 VAL A C 1
ATOM 1126 O O . VAL A 1 138 ? -18.499 -0.543 7.898 1.00 88.50 138 VAL A O 1
ATOM 1129 N N . ARG A 1 139 ? -19.804 1.283 7.749 1.00 86.44 139 ARG A N 1
ATOM 1130 C CA . ARG A 1 139 ? -21.086 0.573 7.963 1.00 86.44 139 ARG A CA 1
ATOM 1131 C C . ARG A 1 139 ? -21.354 -0.533 6.944 1.00 86.44 139 ARG A C 1
ATOM 1133 O O . ARG A 1 139 ? -22.048 -1.508 7.240 1.00 86.44 139 ARG A O 1
ATOM 1140 N N . ASN A 1 140 ? -20.815 -0.376 5.739 1.00 83.31 140 ASN A N 1
ATOM 1141 C CA . ASN A 1 140 ? -21.008 -1.322 4.644 1.00 83.31 140 ASN A CA 1
ATOM 1142 C C . ASN A 1 140 ? -19.917 -2.404 4.588 1.00 83.31 140 ASN A C 1
ATOM 1144 O O . ASN A 1 140 ? -20.005 -3.313 3.768 1.00 83.31 140 ASN A O 1
ATOM 1148 N N . LEU A 1 141 ? -18.909 -2.342 5.464 1.00 87.94 141 LEU A N 1
ATOM 1149 C CA . LEU A 1 141 ? -17.716 -3.195 5.422 1.00 87.94 141 LEU A CA 1
ATOM 1150 C C . LEU A 1 141 ? -17.781 -4.361 6.413 1.00 87.94 141 LEU A C 1
ATOM 1152 O O . LEU A 1 141 ? -16.751 -4.820 6.905 1.00 87.94 141 LEU A O 1
ATOM 1156 N N . LYS A 1 142 ? -18.987 -4.849 6.725 1.00 80.56 142 LYS A N 1
ATOM 1157 C CA . LYS A 1 142 ? -19.170 -5.989 7.633 1.00 80.56 142 LYS A CA 1
ATOM 1158 C C . LYS A 1 142 ? -18.323 -7.175 7.158 1.00 80.56 142 LYS A C 1
ATOM 1160 O O . LYS A 1 142 ? -18.297 -7.471 5.967 1.00 80.56 142 LYS A O 1
ATOM 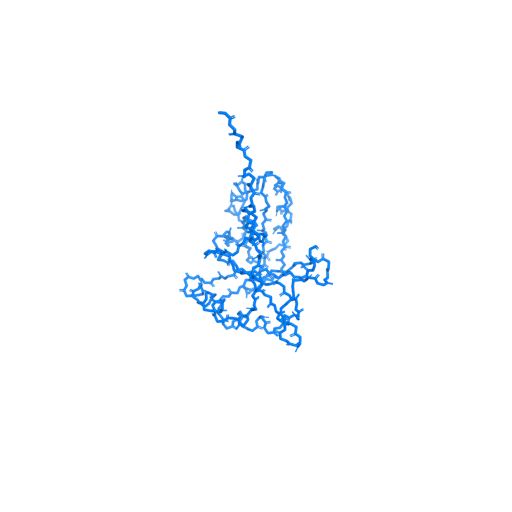1165 N N . GLU A 1 143 ? -17.634 -7.817 8.102 1.00 84.12 143 GLU A N 1
ATOM 1166 C CA . GLU A 1 143 ? -16.740 -8.972 7.883 1.00 84.12 143 GLU A CA 1
ATOM 1167 C C . GLU A 1 143 ? -15.423 -8.676 7.136 1.00 84.12 143 GLU A C 1
ATOM 1169 O O . GLU A 1 143 ? -14.631 -9.592 6.923 1.00 84.12 143 GLU A O 1
ATOM 1174 N N . LYS A 1 144 ? -15.137 -7.416 6.780 1.00 88.38 144 LYS A N 1
ATOM 1175 C CA . LYS A 1 144 ? -13.843 -7.017 6.201 1.00 88.38 144 LYS A CA 1
ATOM 1176 C C . LYS A 1 144 ? -12.823 -6.709 7.292 1.00 88.38 144 LYS A C 1
ATOM 1178 O O . LYS A 1 144 ? -13.188 -6.276 8.380 1.00 88.38 144 LYS A O 1
ATOM 1183 N N . THR A 1 145 ? -11.538 -6.820 6.973 1.00 90.06 145 THR A N 1
ATOM 1184 C CA . THR A 1 145 ? -10.493 -6.159 7.770 1.00 90.06 145 THR A CA 1
ATOM 1185 C C . THR A 1 145 ? -10.327 -4.739 7.260 1.00 90.06 145 THR A C 1
ATOM 1187 O O . THR A 1 145 ? -10.194 -4.535 6.054 1.00 90.06 145 THR A O 1
ATOM 1190 N N . VAL A 1 146 ? -10.310 -3.759 8.159 1.00 92.06 146 VAL A N 1
ATOM 1191 C CA . VAL A 1 146 ? -10.129 -2.349 7.806 1.00 92.06 146 VAL A CA 1
ATOM 1192 C C . VAL A 1 146 ? -8.743 -1.890 8.238 1.00 92.06 146 VAL A C 1
ATOM 1194 O O . VAL A 1 146 ? -8.316 -2.198 9.344 1.00 92.06 146 VAL A O 1
ATOM 1197 N N . TYR A 1 147 ? -8.056 -1.130 7.394 1.00 92.00 147 TYR A N 1
ATOM 1198 C CA . TYR A 1 147 ? -6.812 -0.445 7.725 1.00 92.00 147 TYR A CA 1
ATOM 1199 C C . TYR A 1 147 ? -7.059 1.053 7.653 1.00 92.00 147 TYR A C 1
ATOM 1201 O O . TYR A 1 147 ? -7.554 1.544 6.643 1.00 92.00 147 TYR A O 1
ATOM 1209 N N . PHE A 1 148 ? -6.745 1.772 8.723 1.00 91.88 148 PHE A N 1
ATOM 1210 C CA . PHE A 1 148 ? -7.039 3.195 8.820 1.00 91.88 148 PHE A CA 1
ATOM 1211 C C . PHE A 1 148 ? -5.855 3.968 9.386 1.00 91.88 148 PHE A C 1
ATOM 1213 O O . PHE A 1 148 ? -5.204 3.516 10.335 1.00 91.88 148 PHE A O 1
ATOM 1220 N N . GLY A 1 149 ? -5.609 5.144 8.817 1.00 91.50 149 GLY A N 1
ATOM 1221 C CA . GLY A 1 149 ? -4.569 6.042 9.283 1.00 91.50 149 GLY A CA 1
ATOM 1222 C C . GLY A 1 149 ? -4.439 7.314 8.457 1.00 91.50 149 GLY A C 1
ATOM 1223 O O . GLY A 1 149 ? -5.303 7.643 7.646 1.00 91.50 149 GLY A O 1
ATOM 1224 N N . GLU A 1 150 ? -3.343 8.030 8.680 1.00 90.00 150 GLU A N 1
ATOM 1225 C CA . GLU A 1 150 ? -2.958 9.182 7.864 1.00 90.00 150 GLU A CA 1
ATOM 1226 C C . GLU A 1 150 ? -2.510 8.711 6.476 1.00 90.00 150 GLU A C 1
ATOM 1228 O O . GLU A 1 150 ? -1.801 7.708 6.349 1.00 90.00 150 GLU A O 1
ATOM 1233 N N . MET A 1 151 ? -2.939 9.424 5.436 1.00 89.56 151 MET A N 1
ATOM 1234 C CA . MET A 1 151 ? -2.497 9.175 4.070 1.00 89.56 151 MET A CA 1
ATOM 1235 C C . MET A 1 151 ? -0.992 9.468 3.972 1.00 89.56 151 MET A C 1
ATOM 1237 O O . MET A 1 151 ? -0.576 10.591 4.268 1.00 89.56 151 MET A O 1
ATOM 1241 N N . PRO A 1 152 ? -0.155 8.499 3.564 1.00 89.31 152 PRO A N 1
ATOM 1242 C CA . PRO A 1 152 ? 1.277 8.737 3.438 1.00 89.31 152 PRO A CA 1
ATOM 1243 C C . PRO A 1 152 ? 1.588 9.830 2.408 1.00 89.31 152 PRO A C 1
ATOM 1245 O O . PRO A 1 152 ? 0.945 9.904 1.358 1.00 89.31 152 PRO A O 1
ATOM 1248 N N . ALA A 1 153 ? 2.605 10.649 2.686 1.00 88.50 153 ALA A N 1
ATOM 1249 C CA . ALA A 1 153 ? 3.035 11.754 1.829 1.00 88.50 153 ALA A CA 1
ATOM 1250 C C . ALA A 1 153 ? 3.748 11.249 0.557 1.00 88.50 153 ALA A C 1
ATOM 1252 O O . ALA A 1 153 ? 4.963 11.309 0.414 1.00 88.50 153 ALA A O 1
ATOM 1253 N N . TRP A 1 154 ? 2.968 10.737 -0.392 1.00 87.69 154 TRP A N 1
ATOM 1254 C CA . TRP A 1 154 ? 3.435 10.084 -1.621 1.00 87.69 154 TRP A CA 1
ATOM 1255 C C . TRP A 1 154 ? 4.123 11.021 -2.629 1.00 87.69 154 TRP A C 1
ATOM 1257 O O . TRP A 1 154 ? 4.675 10.552 -3.619 1.00 87.69 154 TRP A O 1
ATOM 1267 N N . TRP A 1 155 ? 4.046 12.339 -2.431 1.00 85.75 155 TRP A N 1
ATOM 1268 C CA . TRP A 1 155 ? 4.667 13.353 -3.297 1.00 85.75 155 TRP A CA 1
ATOM 1269 C C . TRP A 1 155 ? 6.072 13.764 -2.840 1.00 85.75 155 TRP A C 1
ATOM 1271 O O . TRP A 1 155 ? 6.691 14.623 -3.472 1.00 85.75 155 TRP A O 1
ATOM 1281 N N . GLU A 1 156 ? 6.545 13.231 -1.715 1.00 86.94 156 GLU A N 1
ATOM 1282 C CA . GLU A 1 156 ? 7.867 13.544 -1.186 1.00 86.94 156 GLU A CA 1
ATOM 1283 C C . GLU A 1 156 ? 8.975 12.804 -1.946 1.00 86.94 156 GLU A C 1
ATOM 1285 O O . GLU A 1 156 ? 8.729 12.028 -2.867 1.00 86.94 156 GLU A O 1
ATOM 1290 N N . MET A 1 157 ? 10.227 13.097 -1.598 1.00 87.75 157 MET A N 1
ATOM 1291 C CA . MET A 1 157 ? 11.363 12.320 -2.090 1.00 87.75 157 MET A CA 1
ATOM 1292 C C . MET A 1 157 ? 11.465 11.003 -1.321 1.00 87.75 157 MET A C 1
ATOM 1294 O O . MET A 1 157 ? 11.010 10.907 -0.180 1.00 87.75 157 MET A O 1
ATOM 1298 N N . ASP A 1 158 ? 12.126 10.020 -1.930 1.00 91.00 158 ASP A N 1
ATOM 1299 C CA . ASP A 1 158 ? 12.447 8.757 -1.271 1.00 91.00 158 ASP A CA 1
ATOM 1300 C C . ASP A 1 158 ? 13.137 8.973 0.083 1.00 91.00 158 ASP A C 1
ATOM 1302 O O . ASP A 1 158 ? 13.963 9.872 0.263 1.00 91.00 158 ASP A O 1
ATOM 1306 N N . SER A 1 159 ? 12.781 8.123 1.040 1.00 91.19 159 SER A N 1
ATOM 1307 C CA . SER A 1 159 ? 13.209 8.179 2.433 1.00 91.19 159 SER A CA 1
ATOM 1308 C C . SER A 1 159 ? 13.298 6.775 3.033 1.00 91.19 159 SER A C 1
ATOM 1310 O O . SER A 1 159 ? 12.914 5.785 2.409 1.00 91.19 159 SER A O 1
ATOM 1312 N N . ASP A 1 160 ? 13.745 6.667 4.282 1.00 90.31 160 ASP A N 1
ATOM 1313 C CA . ASP A 1 160 ? 13.859 5.376 4.974 1.00 90.31 160 ASP A CA 1
ATOM 1314 C C . ASP A 1 160 ? 12.518 4.627 5.114 1.00 90.31 160 ASP A C 1
ATOM 1316 O O . ASP A 1 160 ? 12.517 3.422 5.359 1.00 90.31 160 ASP A O 1
ATOM 1320 N N . THR A 1 161 ? 11.383 5.317 4.942 1.00 91.06 161 THR A N 1
ATOM 1321 C CA . THR A 1 161 ? 10.029 4.754 5.072 1.00 91.06 161 THR A CA 1
ATOM 1322 C C . THR A 1 161 ? 9.208 4.805 3.782 1.00 91.06 161 THR A C 1
ATOM 1324 O O . THR A 1 161 ? 8.115 4.231 3.746 1.00 91.06 161 THR A O 1
ATOM 1327 N N . MET A 1 162 ? 9.719 5.448 2.723 1.00 93.62 162 MET A N 1
ATOM 1328 C CA . MET A 1 162 ? 9.064 5.555 1.417 1.00 93.62 162 MET A CA 1
ATOM 1329 C C . MET A 1 162 ? 10.056 5.365 0.269 1.00 93.62 162 MET A C 1
ATOM 1331 O O . MET A 1 162 ? 11.099 6.006 0.223 1.00 93.62 162 MET A O 1
ATOM 1335 N N . GLN A 1 163 ? 9.711 4.519 -0.695 1.00 94.94 163 GLN A N 1
ATOM 1336 C CA . GLN A 1 163 ? 10.540 4.241 -1.863 1.00 94.94 163 GLN A CA 1
ATOM 1337 C C . GLN A 1 163 ? 9.668 4.242 -3.129 1.00 94.94 163 GLN A C 1
ATOM 1339 O O . GLN A 1 163 ? 8.724 3.461 -3.217 1.00 94.94 163 GLN A O 1
ATOM 1344 N N . SER A 1 164 ? 9.971 5.103 -4.102 1.00 94.25 164 SER A N 1
ATOM 1345 C CA . SER A 1 164 ? 9.264 5.239 -5.384 1.00 94.25 164 SER A CA 1
ATOM 1346 C C . SER A 1 164 ? 10.083 4.740 -6.578 1.00 94.25 164 SER A C 1
ATOM 1348 O O . SER A 1 164 ? 11.268 5.021 -6.678 1.00 94.25 164 SER A O 1
ATOM 1350 N N . ALA A 1 165 ? 9.486 3.999 -7.506 1.00 94.62 165 ALA A N 1
ATOM 1351 C CA . ALA A 1 165 ? 10.156 3.490 -8.701 1.00 94.62 165 ALA A CA 1
ATOM 1352 C C . ALA A 1 165 ? 9.175 3.323 -9.867 1.00 94.62 165 ALA A C 1
ATOM 1354 O O . ALA A 1 165 ? 7.976 3.154 -9.673 1.00 94.62 165 ALA A O 1
ATOM 1355 N N . ILE A 1 166 ? 9.680 3.338 -11.099 1.00 93.50 166 ILE A N 1
ATOM 1356 C CA . ILE A 1 166 ? 8.863 3.292 -12.315 1.00 93.50 166 ILE A CA 1
ATOM 1357 C C . ILE A 1 166 ? 8.993 1.935 -13.000 1.00 93.50 166 ILE A C 1
ATOM 1359 O O . ILE A 1 166 ? 10.093 1.400 -13.153 1.00 93.50 166 ILE A O 1
ATOM 1363 N N . VAL A 1 167 ? 7.866 1.396 -13.468 1.00 93.50 167 VAL A N 1
ATOM 1364 C CA . VAL A 1 167 ? 7.838 0.256 -14.391 1.00 93.50 167 VAL A CA 1
ATOM 1365 C C . VAL A 1 167 ? 8.394 0.704 -15.745 1.00 93.50 167 VAL A C 1
ATOM 1367 O O . VAL A 1 167 ? 7.783 1.572 -16.379 1.00 93.50 167 VAL A O 1
ATOM 1370 N N . PRO A 1 168 ? 9.527 0.155 -16.222 1.00 92.00 168 PRO A N 1
ATOM 1371 C CA . PRO A 1 168 ? 10.082 0.535 -17.515 1.00 92.00 168 PRO A CA 1
ATOM 1372 C C . PRO A 1 168 ? 9.103 0.285 -18.662 1.00 92.00 168 PRO A C 1
ATOM 1374 O O . PRO A 1 168 ? 8.224 -0.575 -18.587 1.00 92.00 168 PRO A O 1
ATOM 1377 N N . ASN A 1 169 ? 9.272 1.029 -19.751 1.00 89.38 169 ASN A N 1
ATOM 1378 C CA . ASN A 1 169 ? 8.561 0.743 -20.990 1.00 89.38 169 ASN A CA 1
ATOM 1379 C C . ASN A 1 169 ? 9.114 -0.508 -21.697 1.00 89.38 169 ASN A C 1
ATOM 1381 O O . ASN A 1 169 ? 10.094 -1.109 -21.262 1.00 89.38 169 ASN A O 1
ATOM 1385 N N . GLU A 1 170 ? 8.504 -0.886 -22.821 1.00 86.00 170 GLU A N 1
ATOM 1386 C CA . GLU A 1 170 ? 8.910 -2.064 -23.607 1.00 86.00 170 GLU A CA 1
ATOM 1387 C C . GLU A 1 170 ? 10.366 -2.004 -24.105 1.00 86.00 170 GLU A C 1
ATOM 1389 O O . GLU A 1 170 ? 10.979 -3.039 -24.353 1.00 86.00 170 GLU A O 1
ATOM 1394 N N . ALA A 1 171 ? 10.944 -0.803 -24.217 1.00 86.12 171 ALA A N 1
ATOM 1395 C CA . ALA A 1 171 ? 12.346 -0.594 -24.573 1.00 86.12 171 ALA A CA 1
ATOM 1396 C C . ALA A 1 171 ? 13.295 -0.612 -23.355 1.00 86.12 171 ALA A C 1
ATOM 1398 O O . ALA A 1 171 ? 14.489 -0.358 -23.507 1.00 86.12 171 ALA A O 1
ATOM 1399 N N . GLY A 1 172 ? 12.779 -0.874 -22.149 1.00 83.50 172 GLY A N 1
ATOM 1400 C CA . GLY A 1 172 ? 13.535 -0.854 -20.895 1.00 83.50 172 GLY A CA 1
ATOM 1401 C C . GLY A 1 172 ? 13.843 0.550 -20.369 1.00 83.50 172 GLY A C 1
ATOM 1402 O O . GLY A 1 172 ? 14.658 0.695 -19.460 1.00 83.50 172 GLY A O 1
ATOM 1403 N N . LEU A 1 173 ? 13.212 1.592 -20.919 1.00 84.50 173 LEU A N 1
ATOM 1404 C CA . LEU A 1 173 ? 13.434 2.977 -20.510 1.00 84.50 173 LEU A CA 1
ATOM 1405 C C . LEU A 1 173 ? 12.417 3.401 -19.450 1.00 84.50 173 LEU A C 1
ATOM 1407 O O . LEU A 1 173 ? 11.217 3.155 -19.582 1.00 84.50 173 LEU A O 1
ATOM 1411 N N . ILE A 1 174 ? 12.897 4.105 -18.429 1.00 85.06 174 ILE A N 1
ATOM 1412 C CA . ILE A 1 174 ? 12.058 4.783 -17.440 1.00 85.06 174 ILE A CA 1
ATOM 1413 C C . ILE A 1 174 ? 11.657 6.166 -17.959 1.00 85.06 174 ILE A C 1
ATOM 1415 O O . ILE A 1 174 ? 12.478 6.906 -18.502 1.00 85.06 174 ILE A O 1
ATOM 1419 N N . GLN A 1 175 ? 10.382 6.511 -17.815 1.00 77.44 175 GLN A N 1
ATOM 1420 C CA . GLN A 1 175 ? 9.840 7.804 -18.226 1.00 77.44 175 GLN A CA 1
ATOM 1421 C C . GLN A 1 175 ? 8.957 8.333 -17.103 1.00 77.44 175 GLN A C 1
ATOM 1423 O O . GLN A 1 175 ? 8.037 7.643 -16.671 1.00 77.44 175 GLN A O 1
ATOM 1428 N N . SER A 1 176 ? 9.220 9.552 -16.632 1.00 66.44 176 SER A N 1
ATOM 1429 C CA . SER A 1 176 ? 8.256 10.250 -15.786 1.00 66.44 176 SER A CA 1
ATOM 1430 C C . SER A 1 176 ? 7.039 10.596 -16.633 1.00 66.44 176 SER A C 1
ATOM 1432 O O . SER A 1 176 ? 7.193 11.145 -17.727 1.00 66.44 176 SER A O 1
ATOM 1434 N N . GLY A 1 177 ? 5.838 10.346 -16.116 1.00 56.69 177 GLY A N 1
ATOM 1435 C CA . GLY A 1 177 ? 4.658 11.030 -16.632 1.00 56.69 177 GLY A CA 1
ATOM 1436 C C . GLY A 1 177 ? 4.914 12.522 -16.517 1.00 56.69 177 GLY A C 1
ATOM 1437 O O . GLY A 1 177 ? 5.376 12.977 -15.471 1.00 56.69 177 GLY A O 1
ATOM 1438 N N . ALA A 1 178 ? 4.725 13.251 -17.611 1.00 40.25 178 ALA A N 1
ATOM 1439 C CA . ALA A 1 178 ? 4.928 14.689 -17.625 1.00 40.25 178 ALA A CA 1
ATOM 1440 C C . ALA A 1 178 ? 4.126 15.323 -16.476 1.00 40.25 178 ALA A C 1
ATOM 1442 O O . ALA A 1 178 ? 2.911 15.130 -16.393 1.00 40.25 178 ALA A O 1
ATOM 1443 N N . GLY A 1 179 ? 4.831 16.013 -15.575 1.00 39.31 179 GLY A N 1
ATOM 1444 C CA . GLY A 1 179 ? 4.228 17.038 -14.726 1.00 39.31 179 GLY A CA 1
ATOM 1445 C C . GLY A 1 179 ? 3.859 18.260 -15.552 1.00 39.31 179 GLY A C 1
ATOM 1446 O O . GLY A 1 179 ? 4.528 18.491 -16.588 1.00 39.31 179 GLY A O 1
#

Foldseek 3Di:
DDDDDPDDPDPPPPPPQPAAACPDPVNLVLVQVLLVVAQWKKKWKFDLPPPGDIDIWIDRHSVRVVVVLVPDDAFIKIKIFNPPFKDKDAQPDPVVLVQLQVAQAQVFKKKKFKDDVRTTPDIDIDHHNDVVVVNVVRVVRHPIIMIIGTDDPRVDHDDSGMDMHGHHDPVRDHDHSDD

Sequence (179 aa):
MQKNLSRMESNSLKNSVQLRSIYEDEFQQTILSWFSQHSLLLVMVRYLNTGGGKDFSLLSSFREFDTFLRNLPAVTDVIVFQVHALNSFEPESSKLLIEARKLITKEKEWLLLWADNNKISGYEHAFGDDLDDLKQAVRNLKEKTVYFGEMPAWWEMDSDTMQSAIVPNEAGLIQSGAG

Radius of gyration: 19.79 Å; chains: 1; bounding box: 56×64×44 Å

Secondary structure (DSSP, 8-state):
--------------------BTT-HHHHHHHHHHHHH-S-EEEEEEETTTTTEEEEEEE-SHHHHHHHHHTSPTTEEEEEEETTSEEEE-TT-HHHHHHHHHH--TT-EEEEEEEETTEEEEEEEEESS-HHHHHHHHHT-TT-EEEEEEPP-TTS--BTTEEEEE---TTS---PPP-

pLDDT: mean 82.95, std 15.55, range [37.62, 96.56]